Protein AF-W2L2L8-F1 (afdb_monomer)

Solvent-accessible surface area (backbone atoms only — not comparable to full-atom values): 6928 Å² total; per-residue (Å²): 130,91,83,79,75,60,57,97,90,34,73,56,89,61,52,44,53,55,53,13,59,79,69,74,51,58,34,67,58,49,49,52,53,50,53,48,30,53,56,28,46,76,70,68,39,76,86,20,67,80,70,78,86,69,58,83,86,74,66,87,73,92,70,63,62,68,65,57,51,49,53,62,71,76,46,57,75,86,62,53,82,38,60,61,56,38,15,60,75,69,73,50,64,40,66,65,55,48,53,35,41,78,70,62,70,38,88,76,87,127

Foldseek 3Di:
DDDQDDDPNHRDPCSLVVVCVVVVHDSVVVVVLVVQLVVQVVVVNPPSCSDDPQPVVPDDDDDDLVVVLVQLVPPPPVQPQDLCSSQVVSVHDSVSSVVCVVVVSDDDDD

pLDDT: mean 81.16, std 9.14, range [50.62, 94.12]

Secondary structure (DSSP, 8-state):
------BTTBPPTTHHHHHHHHTTS-HHHHHHHHHHHHHHHHTT-GGG--S--SPTT-SPPP--HHHHHHHHHHS-GGG-S-HHHHHHHTTS-HHHHHHHHHTTSSPPP-

Structure (mmCIF, N/CA/C/O backbone):
data_AF-W2L2L8-F1
#
_entry.id   AF-W2L2L8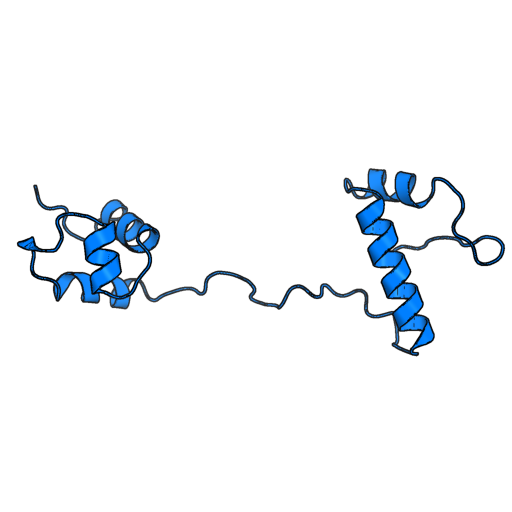-F1
#
loop_
_atom_site.group_PDB
_atom_site.id
_atom_site.type_symbol
_atom_site.label_atom_id
_atom_site.label_alt_id
_atom_site.label_comp_id
_atom_site.label_asym_id
_atom_site.label_entity_id
_atom_site.label_seq_id
_atom_site.pdbx_PDB_ins_code
_atom_site.Cartn_x
_atom_site.Cartn_y
_atom_site.Cartn_z
_atom_site.occupancy
_atom_site.B_iso_or_equiv
_atom_site.auth_seq_id
_atom_site.auth_comp_id
_atom_site.auth_asym_id
_atom_site.auth_atom_id
_atom_site.pdbx_PDB_model_num
ATOM 1 N N . MET A 1 1 ? -12.657 -6.236 14.863 1.00 50.78 1 MET A N 1
ATOM 2 C CA . MET A 1 1 ? -13.247 -4.890 14.683 1.00 50.78 1 MET A CA 1
ATOM 3 C C . MET A 1 1 ? -12.865 -4.050 15.898 1.00 50.78 1 MET A C 1
ATOM 5 O O . MET A 1 1 ? -12.915 -4.589 16.996 1.00 50.78 1 MET A O 1
ATOM 9 N N . LEU A 1 2 ? -12.411 -2.803 15.719 1.00 63.12 2 LEU A N 1
ATOM 10 C CA . LEU A 1 2 ? -12.082 -1.899 16.834 1.00 63.12 2 LEU A CA 1
ATOM 11 C C . LEU A 1 2 ? -13.365 -1.609 17.625 1.00 63.12 2 LEU A C 1
ATOM 13 O O . LEU A 1 2 ? -14.270 -0.981 17.086 1.00 63.12 2 LEU A O 1
ATOM 17 N N . GLN A 1 3 ? -13.468 -2.079 18.868 1.00 64.81 3 GLN A N 1
ATOM 18 C CA . GLN A 1 3 ? -14.594 -1.747 19.741 1.00 64.81 3 GLN A CA 1
ATOM 19 C C . GLN A 1 3 ? -14.217 -0.541 20.600 1.00 64.81 3 GLN A C 1
ATOM 21 O O . GLN A 1 3 ? -13.592 -0.685 21.647 1.00 64.81 3 GLN A O 1
ATOM 26 N N . ILE A 1 4 ? -14.564 0.659 20.134 1.00 73.25 4 ILE A N 1
ATOM 27 C CA . ILE A 1 4 ? -14.428 1.882 20.927 1.00 73.25 4 ILE A CA 1
ATOM 28 C C . ILE A 1 4 ? -15.742 2.087 21.673 1.00 73.25 4 ILE A C 1
ATOM 30 O O . ILE A 1 4 ? -16.799 2.204 21.058 1.00 73.25 4 ILE A O 1
ATOM 34 N N . ARG A 1 5 ? -15.684 2.085 23.008 1.00 71.50 5 ARG A N 1
ATOM 35 C CA . ARG A 1 5 ? -16.840 2.416 23.843 1.00 71.50 5 ARG A CA 1
ATOM 36 C C . ARG A 1 5 ? -17.005 3.928 23.872 1.00 71.50 5 ARG A C 1
ATOM 38 O O . ARG A 1 5 ? -16.147 4.636 24.395 1.00 71.50 5 ARG A O 1
ATOM 45 N N . GLU A 1 6 ? -18.105 4.403 23.309 1.00 74.56 6 GLU A N 1
ATOM 46 C CA . GLU A 1 6 ? -18.519 5.796 23.437 1.00 74.56 6 GLU A CA 1
ATOM 47 C C . GLU A 1 6 ? -19.246 5.997 24.773 1.00 74.56 6 GLU A C 1
ATOM 49 O O . GLU A 1 6 ? -20.020 5.144 25.208 1.00 74.56 6 GLU A O 1
ATOM 54 N N . GLN A 1 7 ? -18.984 7.126 25.428 1.00 70.56 7 GLN A N 1
ATOM 55 C CA . GLN A 1 7 ? -19.764 7.630 26.558 1.00 70.56 7 GLN A CA 1
ATOM 56 C C . GLN A 1 7 ? -20.441 8.920 26.096 1.00 70.56 7 GLN A C 1
ATOM 58 O O . GLN A 1 7 ? -19.776 9.799 25.550 1.00 70.56 7 GLN A O 1
ATOM 63 N N . ASP A 1 8 ? -21.764 9.013 26.239 1.00 70.75 8 ASP A N 1
ATOM 64 C CA . ASP A 1 8 ? -22.561 10.174 25.806 1.00 70.75 8 ASP A CA 1
ATOM 65 C C . ASP A 1 8 ? -22.353 10.571 24.328 1.00 70.75 8 ASP A C 1
ATOM 67 O O . ASP A 1 8 ? -22.324 11.752 23.972 1.00 70.75 8 ASP A O 1
ATOM 71 N N . GLY A 1 9 ? -22.152 9.579 23.451 1.00 70.81 9 GLY A N 1
ATOM 72 C CA . GLY A 1 9 ? -21.889 9.796 22.021 1.00 70.81 9 GLY A CA 1
ATOM 73 C C . GLY A 1 9 ? -20.517 10.412 21.723 1.00 70.81 9 GLY A C 1
ATOM 74 O O . GLY A 1 9 ? -20.292 10.941 20.634 1.00 70.81 9 GLY A O 1
ATOM 75 N N . LYS A 1 10 ? -19.593 10.389 22.692 1.00 78.25 10 LYS A N 1
ATOM 76 C CA . LYS A 1 10 ? -18.215 10.855 22.531 1.00 78.25 10 LYS A CA 1
ATOM 77 C C . LYS A 1 10 ? -17.230 9.759 22.902 1.00 78.25 10 LYS A C 1
ATOM 79 O O . LYS A 1 10 ? -17.406 9.014 23.864 1.00 78.25 10 LYS A O 1
ATOM 84 N N . VAL A 1 11 ? -16.138 9.702 22.149 1.00 82.31 11 VAL A N 1
ATOM 85 C CA . VAL A 1 11 ? -14.983 8.879 22.509 1.00 82.31 11 VAL A CA 1
ATOM 86 C C . VAL A 1 11 ? -14.257 9.560 23.676 1.00 82.31 11 VAL A C 1
ATOM 88 O O . VAL A 1 11 ? -13.888 10.733 23.533 1.00 82.31 11 VAL A O 1
ATOM 91 N N . PRO A 1 12 ? -14.041 8.870 24.812 1.00 87.56 12 PRO A N 1
ATOM 92 C CA . PRO A 1 12 ? -13.325 9.440 25.945 1.00 87.56 12 PRO A CA 1
ATOM 93 C C . PRO A 1 12 ? -11.925 9.937 25.569 1.00 87.56 12 PRO A C 1
ATOM 95 O O . PRO A 1 12 ? -11.273 9.456 24.633 1.00 87.56 12 PRO A O 1
ATOM 98 N N . HIS A 1 13 ? -11.444 10.938 26.306 1.00 84.25 13 HIS A N 1
ATOM 99 C CA . HIS A 1 13 ? -10.101 11.454 26.083 1.00 84.25 13 HIS A CA 1
ATOM 100 C C . HIS A 1 13 ? -9.060 10.362 26.374 1.00 84.25 13 HIS A C 1
ATOM 102 O O . HIS A 1 13 ? -9.162 9.646 27.362 1.00 84.25 13 HIS A O 1
ATOM 108 N N . GLY A 1 14 ? -8.060 10.227 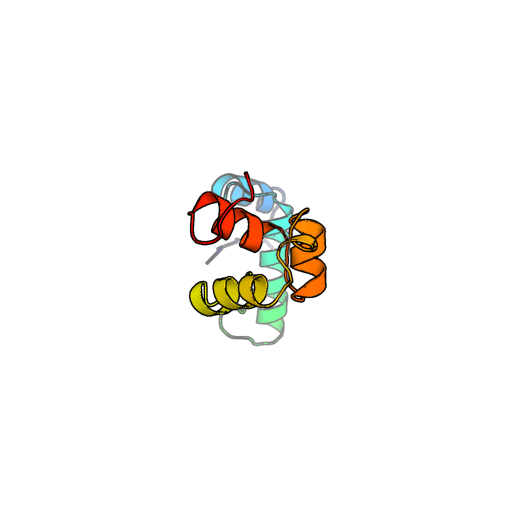25.501 1.00 87.69 14 GLY A N 1
ATOM 109 C CA . GLY A 1 14 ? -6.998 9.227 25.642 1.00 8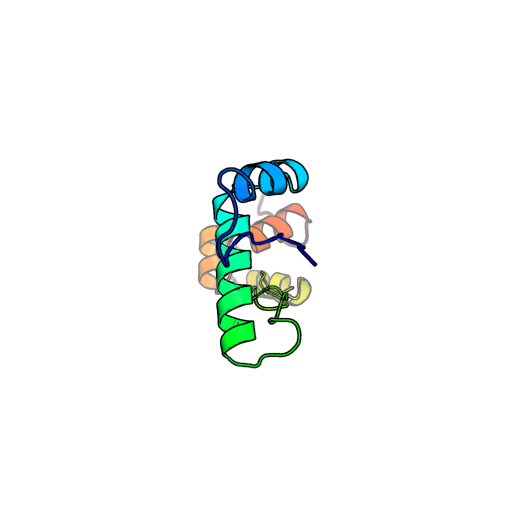7.69 14 GLY A CA 1
ATOM 110 C C . GLY A 1 14 ? -7.279 7.878 24.975 1.00 87.69 14 GLY A C 1
ATOM 111 O O . GLY A 1 14 ? -6.321 7.205 24.602 1.00 87.69 14 GLY A O 1
ATOM 112 N N . 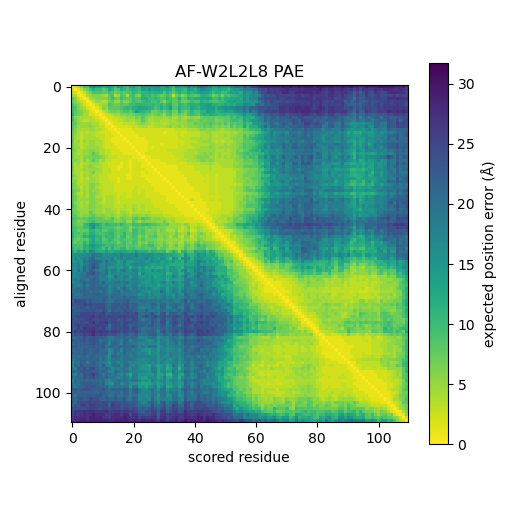THR A 1 15 ? -8.536 7.526 24.682 1.00 90.00 15 THR A N 1
ATOM 113 C CA . THR A 1 15 ? -8.889 6.208 24.117 1.00 90.00 15 THR A CA 1
ATOM 114 C C . THR A 1 15 ? -8.187 5.914 22.788 1.00 90.00 15 THR A C 1
ATOM 116 O O . THR A 1 15 ? -7.670 4.819 22.581 1.00 90.00 15 THR A O 1
ATOM 119 N N . PHE A 1 16 ? -8.078 6.898 21.887 1.00 90.75 16 PHE A N 1
ATOM 120 C CA . PHE A 1 16 ? -7.326 6.709 20.638 1.00 90.75 16 PHE A CA 1
ATOM 121 C C . PHE A 1 16 ? -5.834 6.474 20.871 1.00 90.75 16 PHE A C 1
ATOM 123 O O . PHE A 1 16 ? -5.212 5.759 20.093 1.00 90.75 16 PHE A O 1
ATOM 130 N N . THR A 1 17 ? -5.260 7.080 21.908 1.00 92.44 17 THR A N 1
ATOM 131 C CA . THR A 1 17 ? -3.843 6.931 22.250 1.00 92.44 17 THR A CA 1
ATOM 132 C C . THR A 1 17 ? -3.568 5.562 22.859 1.00 92.44 17 THR A C 1
ATOM 134 O O . THR A 1 17 ? -2.554 4.958 22.529 1.00 92.44 17 THR A O 1
ATOM 137 N N . GLU A 1 18 ? -4.460 5.059 23.710 1.00 91.56 18 GLU A N 1
ATOM 138 C CA . GLU A 1 18 ? -4.360 3.716 24.294 1.00 91.56 18 GLU A CA 1
ATOM 139 C C . GLU A 1 18 ? -4.433 2.642 23.214 1.00 91.56 18 GLU A C 1
ATOM 141 O O . GLU A 1 18 ? -3.491 1.874 23.049 1.00 91.56 18 GLU A O 1
ATOM 146 N N . ILE A 1 19 ? -5.470 2.690 22.377 1.00 90.31 19 ILE A N 1
ATOM 147 C CA . ILE A 1 19 ? -5.619 1.764 21.251 1.00 90.31 19 ILE A CA 1
ATOM 148 C C . ILE A 1 19 ? -4.408 1.866 20.316 1.00 90.31 19 ILE A C 1
ATOM 150 O O . ILE A 1 19 ? -3.882 0.866 19.841 1.00 90.31 19 ILE A O 1
ATOM 154 N N . ALA A 1 20 ? -3.915 3.072 20.046 1.00 92.31 20 ALA A N 1
ATOM 155 C CA . ALA A 1 20 ? -2.759 3.240 19.176 1.00 92.31 20 ALA A CA 1
ATOM 156 C C . ALA A 1 20 ? -1.485 2.571 19.714 1.00 92.31 20 ALA A C 1
ATOM 158 O O . ALA A 1 20 ? -0.698 2.080 18.902 1.00 92.31 20 ALA A O 1
ATOM 159 N N . LYS A 1 21 ? -1.305 2.493 21.042 1.00 92.81 21 LYS A N 1
ATOM 160 C CA . LYS A 1 21 ? -0.210 1.728 21.659 1.00 92.81 21 LYS A CA 1
ATOM 161 C C . LYS A 1 21 ? -0.356 0.235 21.378 1.00 92.81 21 LYS A C 1
ATOM 163 O O . LYS A 1 21 ? 0.619 -0.375 20.950 1.00 92.81 21 LYS A O 1
ATOM 168 N N . ASP A 1 22 ? -1.559 -0.315 21.527 1.00 92.44 22 ASP A N 1
ATOM 169 C CA . ASP A 1 22 ? -1.823 -1.741 21.292 1.00 92.44 22 ASP A CA 1
ATOM 170 C C . ASP A 1 22 ? -1.540 -2.148 19.839 1.00 92.44 22 ASP A C 1
ATOM 172 O O . ASP A 1 22 ? -0.993 -3.216 19.572 1.00 92.44 22 ASP A O 1
ATOM 176 N N . TYR A 1 23 ? -1.871 -1.271 18.888 1.00 88.50 23 TYR A N 1
ATOM 177 C CA . TYR A 1 23 ? -1.651 -1.500 17.456 1.00 88.50 23 TYR A CA 1
ATOM 178 C C . TYR A 1 23 ? -0.296 -0.982 16.943 1.00 88.50 23 TYR A C 1
ATOM 180 O O . TYR A 1 23 ? -0.039 -1.048 15.739 1.00 88.50 23 TYR A O 1
ATOM 188 N N . GLY A 1 24 ? 0.559 -0.433 17.813 1.00 92.31 24 GLY A N 1
ATOM 189 C CA . GLY A 1 24 ? 1.877 0.090 17.439 1.00 92.31 24 GLY A CA 1
ATOM 190 C C . GLY A 1 24 ? 1.832 1.186 16.367 1.00 92.31 24 GLY A C 1
ATOM 191 O O . GLY A 1 24 ? 2.716 1.262 15.515 1.00 92.31 24 GLY A O 1
ATOM 192 N N . CYS A 1 25 ? 0.789 2.018 16.362 1.00 92.44 25 CYS A N 1
ATOM 193 C CA . CYS A 1 25 ? 0.586 3.052 15.349 1.00 92.44 25 CYS A CA 1
ATOM 194 C C . CYS A 1 25 ? 0.380 4.437 15.976 1.00 92.44 25 CYS A C 1
ATOM 196 O O . CYS A 1 25 ? 0.327 4.600 17.190 1.00 92.44 25 CYS A O 1
ATOM 198 N N . HIS A 1 26 ? 0.286 5.474 15.146 1.00 94.12 26 HIS A N 1
ATOM 199 C CA . HIS A 1 26 ? -0.011 6.821 15.629 1.00 94.12 26 HIS A CA 1
ATOM 200 C C . HIS A 1 26 ? -1.517 6.978 15.910 1.00 94.12 26 HIS A C 1
ATOM 202 O O . HIS A 1 26 ? -2.344 6.555 15.103 1.00 94.12 26 HIS A O 1
ATOM 208 N N . TRP A 1 27 ? -1.898 7.659 16.997 1.00 91.69 27 TRP A N 1
ATOM 209 C CA . TRP A 1 27 ? -3.303 7.850 17.412 1.00 91.69 27 TRP A CA 1
ATOM 210 C C . TRP A 1 27 ? -4.201 8.476 16.334 1.00 91.69 27 TRP A C 1
ATOM 212 O O . TRP A 1 27 ? -5.385 8.148 16.238 1.00 91.69 27 TRP A O 1
ATOM 222 N N . LEU A 1 28 ? -3.641 9.329 15.467 1.00 93.50 28 LEU A N 1
ATOM 223 C CA . LEU A 1 28 ? -4.371 9.883 14.317 1.00 93.50 28 LEU A CA 1
ATOM 224 C C . LEU A 1 28 ? -4.848 8.802 13.340 1.00 93.50 28 LEU A C 1
ATOM 226 O O . LEU A 1 28 ? -5.879 8.993 12.700 1.00 93.50 28 LEU A O 1
ATOM 230 N N . SER A 1 29 ? -4.127 7.687 13.211 1.00 90.19 29 SER A N 1
ATOM 231 C CA . SER A 1 29 ? -4.535 6.567 12.362 1.00 90.19 29 SER A CA 1
ATOM 232 C C . SER A 1 29 ? -5.811 5.925 12.899 1.00 9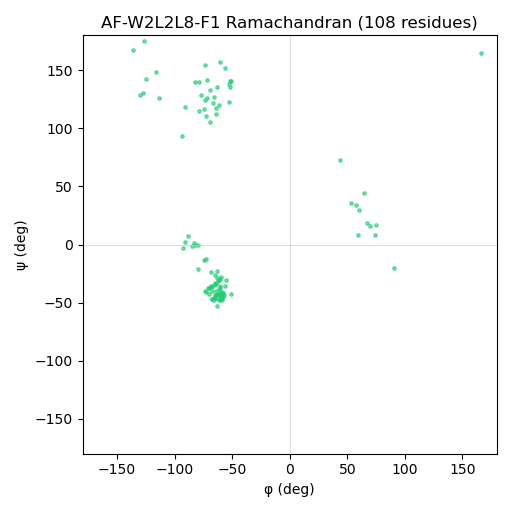0.19 29 SER A C 1
ATOM 234 O O . SER A 1 29 ? -6.773 5.775 12.148 1.00 90.19 29 SER A O 1
ATOM 236 N N . ILE A 1 30 ? -5.863 5.648 14.207 1.00 90.94 30 ILE A N 1
ATOM 237 C CA . ILE A 1 30 ? -7.065 5.119 14.866 1.00 90.94 30 ILE A CA 1
ATOM 238 C C . ILE A 1 30 ? -8.224 6.117 14.749 1.00 90.94 30 ILE A C 1
ATOM 240 O O . ILE A 1 30 ? -9.312 5.735 14.324 1.00 90.94 30 ILE A O 1
ATOM 244 N N . LYS A 1 31 ? -7.984 7.408 15.026 1.00 90.88 31 LYS A N 1
ATOM 245 C CA . LYS A 1 31 ? -9.007 8.462 14.900 1.00 90.88 31 LYS A CA 1
ATOM 246 C C . LYS A 1 31 ? -9.599 8.537 13.489 1.00 90.88 31 LYS A C 1
ATOM 248 O O . LYS A 1 31 ? -10.810 8.669 13.342 1.00 90.88 31 LYS A O 1
ATOM 253 N N . ARG A 1 32 ? -8.765 8.451 12.446 1.00 90.19 32 ARG A N 1
ATOM 254 C CA . ARG A 1 32 ? -9.216 8.462 11.042 1.00 90.19 32 ARG A CA 1
ATOM 255 C C . ARG A 1 32 ? -10.059 7.237 10.697 1.00 90.19 32 ARG A C 1
ATOM 257 O O . ARG A 1 32 ? -11.075 7.380 10.025 1.00 90.19 32 ARG A O 1
ATOM 264 N N . ILE A 1 33 ? -9.645 6.053 11.148 1.00 88.88 33 ILE A N 1
ATOM 265 C CA . ILE A 1 33 ? -10.396 4.809 10.926 1.00 88.88 33 ILE A CA 1
ATOM 266 C C . ILE A 1 33 ? -11.757 4.881 11.627 1.00 88.88 33 ILE A C 1
ATOM 268 O O . ILE A 1 33 ? -12.762 4.539 11.010 1.00 88.88 33 ILE A O 1
ATOM 272 N N . TRP A 1 34 ? -11.800 5.380 12.867 1.00 89.19 34 TRP A N 1
ATOM 273 C CA . TRP A 1 34 ? -13.046 5.542 13.622 1.00 89.19 34 TRP A CA 1
ATOM 274 C C . TRP A 1 34 ? -14.000 6.554 12.983 1.00 89.19 34 TRP A C 1
ATOM 276 O O . TRP A 1 34 ? -15.173 6.250 12.798 1.00 89.19 34 TRP A O 1
ATOM 286 N N . GLY A 1 35 ? -13.500 7.727 12.576 1.00 88.94 35 GLY A N 1
ATOM 287 C CA . GLY A 1 35 ? -14.321 8.730 11.887 1.00 88.94 35 GLY A CA 1
ATOM 288 C C . GLY A 1 35 ? -14.952 8.17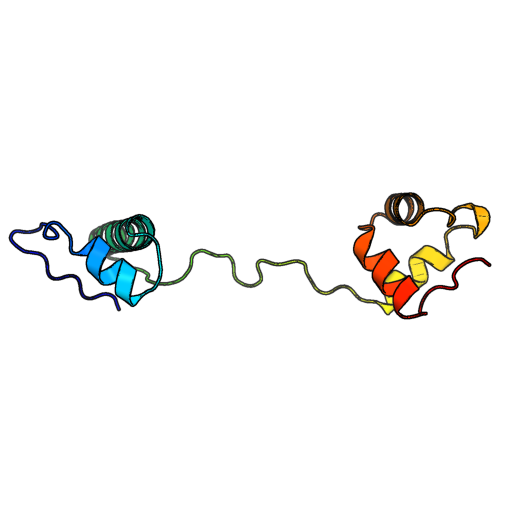7 10.608 1.00 88.94 35 GLY A C 1
ATOM 289 O O . GLY A 1 35 ? -16.155 8.302 10.407 1.00 88.94 35 GLY A O 1
ATOM 290 N N . ARG A 1 36 ? -14.163 7.456 9.802 1.00 88.75 36 ARG A N 1
ATOM 291 C CA . ARG A 1 36 ? -14.654 6.783 8.593 1.00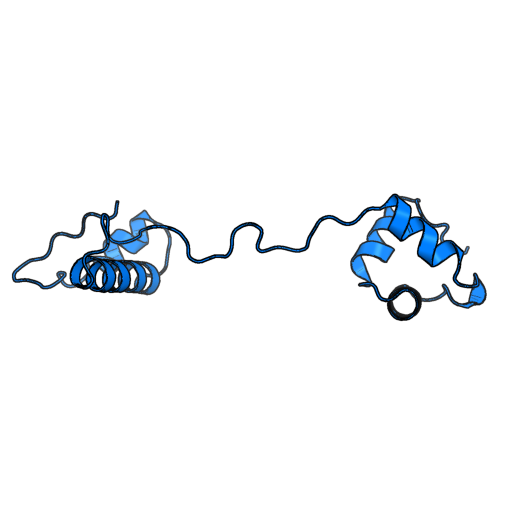 88.75 36 ARG A CA 1
ATOM 292 C C . ARG A 1 36 ? -15.717 5.730 8.898 1.00 88.75 36 ARG A C 1
ATOM 294 O O . ARG A 1 36 ? -16.693 5.619 8.167 1.00 88.75 36 ARG A O 1
ATOM 301 N N . TYR A 1 37 ? -15.513 4.937 9.948 1.00 88.81 37 TYR A N 1
ATOM 302 C CA . TYR A 1 37 ? -16.507 3.963 10.388 1.00 88.81 37 TYR A CA 1
ATOM 303 C C . TYR A 1 37 ? -17.833 4.659 10.731 1.00 88.81 37 TYR A C 1
ATOM 305 O O . TYR A 1 37 ? -18.871 4.253 10.218 1.00 88.81 37 TYR A O 1
ATOM 313 N N . GLY A 1 38 ? -17.790 5.751 11.503 1.00 88.31 38 GLY A N 1
ATOM 314 C CA . GLY A 1 38 ? -18.976 6.544 11.841 1.00 88.31 38 GLY A CA 1
ATOM 315 C C . GLY A 1 38 ? -19.697 7.1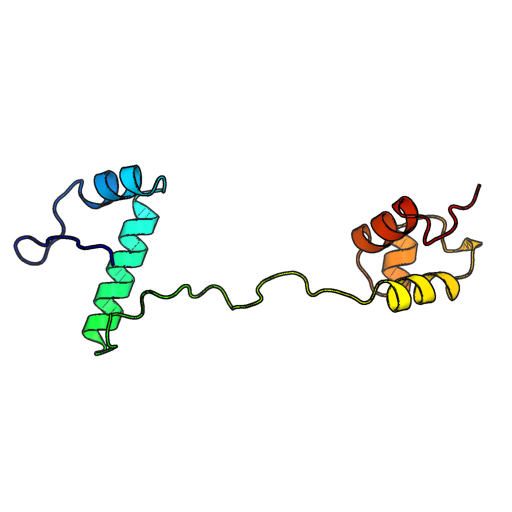17 10.616 1.00 88.31 38 GLY A C 1
ATOM 316 O O . GLY A 1 38 ? -20.913 6.988 10.510 1.00 88.31 38 GLY A O 1
ATOM 317 N N . GLU A 1 39 ? -18.956 7.680 9.656 1.00 90.00 39 GLU A N 1
ATOM 318 C CA . GLU A 1 39 ? -19.509 8.170 8.382 1.00 90.00 39 GLU A CA 1
ATOM 319 C C . GLU A 1 39 ? -20.204 7.052 7.590 1.00 90.00 39 GLU A C 1
ATOM 321 O O . GLU A 1 39 ? -21.321 7.227 7.109 1.00 90.00 39 GLU A O 1
ATOM 326 N N . ASN A 1 40 ? -19.576 5.880 7.482 1.00 89.44 40 ASN A N 1
ATOM 327 C CA . ASN 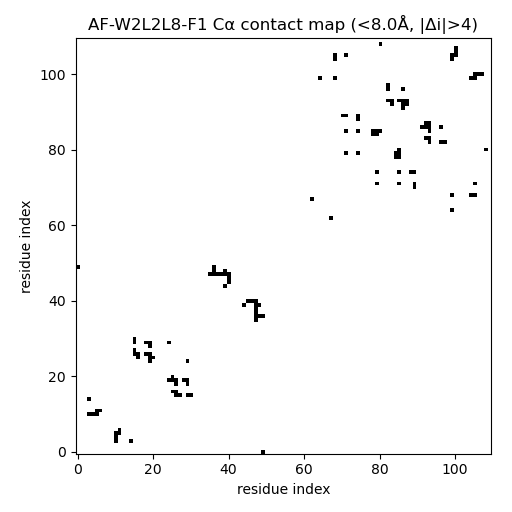A 1 40 ? -20.135 4.748 6.744 1.00 89.44 40 ASN A CA 1
ATOM 328 C C . ASN A 1 40 ? -21.388 4.174 7.416 1.00 89.44 40 ASN A C 1
ATOM 330 O O . ASN A 1 40 ? -22.355 3.849 6.728 1.00 89.44 40 ASN A O 1
ATOM 334 N N . VAL A 1 41 ? -21.392 4.085 8.748 1.00 87.69 41 VAL A N 1
ATOM 335 C CA . VAL A 1 41 ? -22.575 3.678 9.517 1.00 87.69 41 VAL A CA 1
ATOM 336 C C . VAL A 1 41 ? -23.712 4.682 9.317 1.00 87.69 41 VAL A C 1
ATOM 338 O O . VAL A 1 41 ? -24.842 4.269 9.065 1.00 87.69 41 VAL A O 1
ATOM 341 N N . ALA A 1 42 ? -23.424 5.988 9.338 1.00 88.44 42 ALA A N 1
ATOM 342 C CA . ALA A 1 42 ? -24.419 7.031 9.071 1.00 88.44 42 ALA A CA 1
ATOM 343 C C . ALA A 1 42 ? -24.997 6.963 7.643 1.00 88.44 42 ALA A C 1
ATOM 345 O O . ALA A 1 42 ? -26.152 7.321 7.428 1.00 88.44 42 ALA A O 1
ATOM 346 N N . LEU A 1 43 ? -24.221 6.465 6.675 1.00 90.56 43 LEU A N 1
ATOM 347 C CA . LEU A 1 43 ? -24.654 6.210 5.295 1.00 90.56 43 LEU A CA 1
ATOM 348 C C . LEU A 1 43 ? -25.375 4.859 5.108 1.00 90.56 43 LEU A C 1
ATOM 350 O O . LEU A 1 43 ? -25.743 4.522 3.984 1.00 90.56 43 LEU A O 1
ATOM 354 N N . GLY A 1 44 ? -25.570 4.074 6.173 1.00 89.81 44 GLY A N 1
ATOM 355 C CA . GLY A 1 44 ? -26.232 2.766 6.115 1.00 89.81 44 GLY A CA 1
ATOM 356 C C . GLY A 1 44 ? -25.378 1.648 5.506 1.00 89.81 44 GLY A C 1
ATOM 357 O O . GLY A 1 44 ? -25.911 0.610 5.115 1.00 89.81 44 GLY A O 1
ATOM 358 N N . ILE A 1 45 ? -24.058 1.834 5.408 1.00 86.62 45 ILE A N 1
ATOM 359 C CA . ILE A 1 45 ? -23.147 0.799 4.916 1.00 86.62 45 ILE A CA 1
ATOM 360 C C . ILE A 1 45 ? -22.979 -0.263 6.005 1.00 86.62 45 ILE A C 1
ATOM 362 O O . ILE A 1 45 ? -22.433 0.014 7.077 1.00 86.62 45 ILE A O 1
ATOM 366 N N . ALA A 1 46 ? -23.419 -1.487 5.705 1.00 78.31 46 ALA A N 1
ATOM 367 C CA . ALA A 1 46 ? -23.255 -2.639 6.586 1.00 78.31 46 ALA A CA 1
ATOM 368 C C . ALA A 1 46 ? -21.784 -2.802 7.011 1.00 78.31 46 ALA A C 1
ATOM 370 O O . ALA A 1 46 ? -20.862 -2.645 6.206 1.00 78.31 46 ALA A O 1
ATOM 371 N N . ASP A 1 47 ? -21.572 -3.054 8.303 1.00 80.00 47 ASP A N 1
ATOM 372 C CA . ASP A 1 47 ? -20.261 -3.205 8.949 1.00 80.00 47 ASP A CA 1
ATOM 373 C C . ASP A 1 47 ? -19.313 -1.990 8.851 1.00 80.00 47 ASP A C 1
ATOM 375 O O . ASP A 1 47 ? -18.148 -2.071 9.251 1.00 80.00 47 ASP A O 1
ATOM 379 N N . GLY A 1 48 ? -19.781 -0.840 8.347 1.00 79.56 48 GLY A N 1
ATOM 380 C CA . GLY A 1 48 ? -19.008 0.404 8.283 1.00 79.56 48 GLY A CA 1
ATOM 381 C C . GLY A 1 48 ? -17.805 0.368 7.327 1.00 79.56 48 GLY A C 1
ATOM 382 O O . GLY A 1 48 ? -16.905 1.202 7.456 1.00 79.56 48 GLY A O 1
ATOM 383 N N . ALA A 1 49 ? -17.769 -0.588 6.387 1.00 82.56 49 ALA A N 1
ATOM 384 C CA . ALA A 1 49 ? -16.696 -0.825 5.406 1.00 82.56 49 ALA A CA 1
ATOM 385 C C . ALA A 1 49 ? -15.270 -0.736 6.006 1.00 82.56 49 ALA A C 1
ATOM 387 O O . ALA A 1 49 ? -14.519 0.217 5.749 1.00 82.56 49 ALA A O 1
ATOM 388 N N . PRO A 1 50 ? -14.860 -1.736 6.808 1.00 76.62 50 PRO A N 1
ATOM 389 C CA . PRO A 1 50 ? -13.583 -1.717 7.521 1.00 76.62 50 PRO A CA 1
ATOM 390 C C . PRO A 1 50 ? -12.375 -1.928 6.599 1.00 76.62 50 PRO A C 1
ATOM 392 O O . PRO A 1 50 ? -11.239 -1.696 7.014 1.00 76.62 50 PRO A O 1
ATOM 395 N N . GLU A 1 51 ? -12.604 -2.351 5.356 1.00 78.62 51 GLU A N 1
ATOM 396 C CA . GLU A 1 51 ? -11.553 -2.734 4.424 1.00 78.62 51 GLU A CA 1
ATOM 397 C C . GLU A 1 51 ? -10.569 -1.600 4.092 1.00 78.62 51 GLU A C 1
ATOM 399 O O . GLU A 1 51 ? -10.821 -0.392 4.234 1.00 78.62 51 GLU A O 1
ATOM 404 N N . SER A 1 52 ? -9.379 -2.013 3.656 1.00 74.56 52 SER A N 1
ATOM 405 C CA . SER A 1 52 ? -8.366 -1.092 3.163 1.00 74.56 52 SER A CA 1
ATOM 406 C C . SER A 1 52 ? -8.813 -0.486 1.834 1.00 74.56 52 SER A C 1
ATOM 408 O O . SER A 1 52 ? -9.204 -1.194 0.914 1.00 74.56 52 SER A O 1
ATOM 410 N N . ARG A 1 53 ? -8.679 0.839 1.699 1.00 75.56 53 ARG A N 1
ATOM 411 C CA . ARG A 1 53 ? -8.863 1.538 0.412 1.00 75.56 53 ARG A CA 1
ATOM 412 C C . ARG A 1 53 ? -7.614 1.488 -0.466 1.00 75.56 53 ARG A C 1
ATOM 414 O O . ARG A 1 53 ? -7.614 2.054 -1.558 1.00 75.56 53 ARG A O 1
ATOM 421 N N . ILE A 1 54 ? -6.538 0.858 0.010 1.00 78.69 54 ILE A N 1
ATOM 422 C CA . ILE A 1 54 ? -5.377 0.586 -0.831 1.00 78.69 54 ILE A CA 1
ATOM 423 C C . ILE A 1 54 ? -5.866 -0.313 -1.959 1.00 78.69 54 ILE A C 1
ATOM 425 O O . ILE A 1 54 ? -6.385 -1.401 -1.719 1.00 78.69 54 ILE A O 1
ATOM 429 N N . LYS A 1 55 ? -5.720 0.167 -3.194 1.00 79.62 55 LYS A N 1
ATOM 430 C CA . LYS A 1 55 ? -6.092 -0.599 -4.377 1.00 79.62 55 LYS A CA 1
ATOM 431 C C . LYS A 1 55 ? -5.400 -1.963 -4.310 1.00 79.62 55 LYS A C 1
ATOM 433 O O . LYS A 1 55 ? -4.176 -2.020 -4.254 1.00 79.62 55 LYS A O 1
ATOM 438 N N . GLY A 1 56 ? -6.166 -3.052 -4.343 1.00 74.88 56 GLY A N 1
ATOM 439 C CA . GLY A 1 56 ? -5.596 -4.389 -4.498 1.00 74.88 56 GLY A CA 1
ATOM 440 C C . GLY A 1 56 ? -4.659 -4.426 -5.709 1.00 74.88 56 GLY A C 1
ATOM 441 O O . GLY A 1 56 ? -4.924 -3.795 -6.736 1.00 74.88 56 GLY A O 1
ATOM 442 N N . ASN A 1 57 ? -3.531 -5.125 -5.589 1.00 68.19 57 ASN A N 1
ATOM 443 C CA . ASN A 1 57 ? -2.433 -5.066 -6.557 1.00 68.19 57 ASN A CA 1
ATOM 444 C C . ASN A 1 57 ? -1.809 -3.664 -6.750 1.00 68.19 57 ASN A C 1
ATOM 446 O O . ASN A 1 57 ? -1.331 -3.354 -7.849 1.00 68.19 57 ASN A O 1
ATOM 450 N N . SER A 1 58 ? -1.814 -2.813 -5.718 1.00 67.81 58 SER A N 1
ATOM 451 C CA . SER A 1 58 ? -0.999 -1.598 -5.672 1.00 67.81 58 SER A CA 1
ATOM 452 C C . SER A 1 58 ? 0.465 -1.992 -5.531 1.00 67.81 58 SER A C 1
ATOM 454 O O . SER A 1 58 ? 0.913 -2.451 -4.483 1.00 67.81 58 SER A O 1
ATOM 456 N N . GLY A 1 59 ? 1.209 -1.857 -6.612 1.00 75.00 59 GLY A N 1
ATOM 457 C CA . GLY A 1 59 ? 2.606 -2.231 -6.655 1.00 75.00 59 GLY A CA 1
ATOM 458 C C . GLY A 1 59 ? 3.078 -2.286 -8.088 1.00 75.00 59 GLY A C 1
ATOM 459 O O . GLY A 1 59 ? 2.285 -2.296 -9.036 1.00 75.00 59 GLY A O 1
ATOM 460 N N . TRP A 1 60 ? 4.391 -2.308 -8.243 1.00 77.50 60 TRP A N 1
ATOM 461 C CA . TRP A 1 60 ? 4.970 -2.488 -9.553 1.00 77.50 60 TRP A CA 1
ATOM 462 C C . TRP A 1 60 ? 4.632 -3.885 -10.080 1.00 77.50 60 TRP A C 1
ATOM 464 O O . TRP A 1 60 ? 4.808 -4.888 -9.386 1.00 77.50 60 TRP A O 1
ATOM 474 N N . LYS A 1 61 ? 4.072 -3.944 -11.289 1.00 80.75 61 LYS A N 1
ATOM 475 C CA . LYS A 1 61 ? 3.602 -5.200 -11.873 1.00 80.75 61 LYS A CA 1
ATOM 476 C C . LYS A 1 61 ? 4.791 -6.076 -12.268 1.00 80.75 61 LYS A C 1
ATOM 478 O O . LYS A 1 61 ? 5.771 -5.542 -12.792 1.00 80.75 61 LYS A O 1
ATOM 483 N N . PRO A 1 62 ? 4.702 -7.406 -12.074 1.00 80.62 62 PRO A N 1
ATOM 484 C CA . PRO A 1 62 ? 5.684 -8.319 -12.630 1.00 80.62 62 PRO A CA 1
ATOM 485 C C . PRO A 1 62 ? 5.829 -8.081 -14.133 1.00 80.62 62 PRO A C 1
ATOM 487 O O . PRO A 1 62 ? 4.848 -7.876 -14.847 1.00 80.62 62 PRO A O 1
ATOM 490 N N . TYR A 1 63 ? 7.066 -8.104 -14.597 1.00 81.31 63 TYR A N 1
ATOM 491 C CA . TYR A 1 63 ? 7.432 -7.974 -15.996 1.00 81.31 63 TYR A CA 1
ATOM 492 C C . TYR A 1 63 ? 8.099 -9.270 -16.429 1.00 81.31 63 TYR A C 1
ATOM 494 O O . TYR A 1 63 ? 8.779 -9.941 -15.648 1.00 81.31 63 TYR A O 1
ATOM 502 N N . ASP A 1 64 ? 7.916 -9.610 -17.694 1.00 85.50 64 ASP A N 1
ATOM 503 C CA . ASP A 1 64 ? 8.571 -10.760 -18.290 1.00 85.50 64 ASP A CA 1
ATOM 504 C C . ASP A 1 64 ? 10.063 -10.446 -18.485 1.00 85.50 64 ASP A C 1
ATOM 506 O O . ASP A 1 64 ? 10.445 -9.596 -19.298 1.00 85.50 64 ASP A O 1
ATOM 510 N N . ARG A 1 65 ? 10.911 -11.121 -17.701 1.00 82.12 65 ARG A N 1
ATOM 511 C CA . ARG A 1 65 ? 12.371 -10.962 -17.746 1.00 82.12 65 ARG A CA 1
ATOM 512 C C . ARG A 1 65 ? 12.959 -11.402 -19.081 1.00 82.12 65 ARG A C 1
ATOM 514 O O . ARG A 1 65 ? 13.907 -10.770 -19.538 1.00 82.12 65 ARG A O 1
ATOM 521 N N . SER A 1 66 ? 12.392 -12.418 -19.726 1.00 82.12 66 SER A N 1
ATOM 522 C CA . SER A 1 66 ? 12.846 -12.882 -21.037 1.00 82.12 66 SER A CA 1
ATOM 523 C C . SER A 1 66 ? 12.559 -11.822 -22.094 1.00 82.12 66 SER A C 1
ATOM 525 O O . SER A 1 66 ? 13.476 -11.417 -22.812 1.00 82.12 66 SER A O 1
ATOM 527 N N . LYS A 1 67 ? 11.340 -11.266 -22.109 1.00 84.62 67 LYS A N 1
ATOM 528 C CA . LYS A 1 67 ? 10.999 -10.135 -22.993 1.00 84.62 67 LYS A CA 1
ATOM 529 C C . LYS A 1 67 ? 11.863 -8.912 -22.712 1.00 84.62 67 LYS A C 1
ATOM 531 O O . LYS A 1 67 ? 12.329 -8.271 -23.651 1.00 84.62 67 LYS A O 1
ATOM 536 N N . LEU A 1 68 ? 12.113 -8.590 -21.440 1.00 85.12 68 LEU A N 1
ATOM 537 C CA . LEU A 1 68 ? 12.983 -7.465 -21.111 1.00 85.12 68 LEU A CA 1
ATOM 538 C C . LEU A 1 68 ? 14.432 -7.724 -21.523 1.00 85.12 68 LEU A C 1
ATOM 540 O O . LEU A 1 68 ? 15.071 -6.791 -21.973 1.00 85.12 68 LEU A O 1
ATOM 544 N N . SER A 1 69 ? 14.949 -8.950 -21.425 1.00 81.31 69 SER A N 1
ATOM 545 C CA . SER A 1 69 ? 16.318 -9.283 -21.849 1.00 81.31 69 SER A CA 1
ATOM 546 C C . SER A 1 69 ? 16.524 -9.218 -23.369 1.00 81.31 69 SER A C 1
ATOM 548 O O . SER A 1 69 ? 17.648 -9.004 -23.824 1.00 81.31 69 SER A O 1
ATOM 550 N N . ALA A 1 70 ? 15.451 -9.361 -24.157 1.00 83.50 70 ALA A N 1
ATOM 551 C CA . ALA A 1 70 ? 15.495 -9.256 -25.613 1.00 83.50 70 ALA A CA 1
ATOM 552 C C . ALA A 1 70 ? 15.676 -7.804 -26.087 1.00 83.50 70 ALA A C 1
ATOM 554 O O . ALA A 1 70 ? 16.508 -7.550 -26.952 1.00 83.50 70 ALA A O 1
ATOM 555 N N . LYS A 1 71 ? 14.998 -6.832 -25.460 1.00 82.12 71 LYS A N 1
ATOM 556 C CA . LYS A 1 71 ? 15.047 -5.416 -25.879 1.00 82.12 71 LYS A CA 1
ATOM 557 C C . LYS A 1 71 ? 16.460 -4.804 -25.876 1.00 82.12 71 LYS A C 1
ATOM 559 O O . LYS A 1 71 ? 16.828 -4.146 -26.843 1.00 82.12 71 LYS A O 1
ATOM 564 N N . PRO A 1 72 ? 17.313 -5.022 -24.854 1.00 75.12 72 PRO A N 1
ATOM 565 C CA . PRO A 1 72 ? 18.698 -4.582 -24.894 1.00 75.12 72 PRO A CA 1
ATOM 566 C C . PRO A 1 72 ? 19.489 -5.209 -26.037 1.00 75.12 72 PRO A C 1
ATOM 568 O O . PRO A 1 72 ? 20.408 -4.557 -26.514 1.00 75.12 72 PRO A O 1
ATOM 571 N N . LYS A 1 73 ? 19.161 -6.431 -26.495 1.00 73.94 73 LYS A N 1
ATOM 572 C CA . LYS A 1 73 ? 19.863 -7.075 -27.619 1.00 73.94 73 LYS A CA 1
ATOM 573 C C . LYS A 1 73 ? 19.665 -6.323 -28.940 1.00 73.94 73 LYS A C 1
ATOM 575 O O . LYS A 1 73 ? 20.560 -6.368 -29.776 1.00 73.94 73 LYS A O 1
ATOM 580 N N . GLU A 1 74 ? 18.561 -5.596 -29.083 1.00 78.38 74 GLU A N 1
ATOM 581 C CA . GLU A 1 74 ? 18.238 -4.767 -30.253 1.00 78.38 74 GLU A CA 1
ATOM 582 C C . GLU A 1 74 ? 18.973 -3.414 -30.242 1.00 78.38 74 GLU A C 1
ATOM 584 O O . GLU A 1 74 ? 19.169 -2.795 -31.284 1.00 78.38 74 GLU A O 1
ATOM 589 N N . VAL A 1 75 ? 19.437 -2.956 -29.074 1.00 73.00 75 VAL A N 1
ATOM 590 C CA . VAL A 1 75 ? 20.249 -1.735 -28.951 1.00 73.00 75 VAL A CA 1
ATOM 591 C C . VAL A 1 75 ? 21.683 -2.051 -29.390 1.00 73.00 75 VAL A C 1
ATOM 593 O O . VAL A 1 75 ? 22.256 -2.998 -28.850 1.00 73.00 75 VAL A O 1
ATOM 596 N N . PRO A 1 76 ? 22.321 -1.295 -30.303 1.00 74.38 76 PRO A N 1
ATOM 597 C CA . PRO A 1 76 ? 23.726 -1.508 -30.657 1.00 74.38 76 PRO A CA 1
ATOM 598 C C . PRO A 1 76 ? 24.628 -1.559 -29.417 1.00 74.38 76 PRO A C 1
ATOM 600 O O . PRO A 1 76 ? 24.429 -0.793 -28.479 1.00 74.38 76 PRO A O 1
ATOM 603 N N . ILE A 1 77 ? 25.633 -2.444 -29.384 1.00 71.69 77 ILE A N 1
ATOM 604 C CA . ILE A 1 77 ? 26.498 -2.636 -28.196 1.00 71.69 77 ILE A CA 1
ATOM 605 C C . ILE A 1 77 ? 27.166 -1.321 -27.756 1.00 71.69 77 ILE A C 1
ATOM 607 O O . ILE A 1 77 ? 27.293 -1.070 -26.558 1.00 71.69 77 ILE A O 1
ATOM 611 N N . PHE A 1 78 ? 27.534 -0.466 -28.714 1.00 68.31 78 PHE A N 1
ATOM 612 C CA . PHE A 1 78 ? 28.094 0.868 -28.470 1.00 68.31 78 PHE A CA 1
ATOM 613 C C . PHE A 1 78 ? 27.120 1.814 -27.761 1.00 68.31 78 PHE A C 1
ATOM 615 O O . PHE A 1 78 ? 27.547 2.718 -27.066 1.00 68.31 78 PHE A O 1
ATOM 622 N N . ASP A 1 79 ? 25.817 1.576 -27.840 1.00 66.75 79 ASP A N 1
ATOM 623 C CA . ASP A 1 79 ? 24.815 2.408 -27.175 1.00 66.75 79 ASP A CA 1
ATOM 624 C C . ASP A 1 79 ? 24.436 1.873 -25.779 1.00 66.75 79 ASP A C 1
ATOM 626 O O . ASP A 1 79 ? 23.681 2.514 -25.048 1.00 66.75 79 ASP A O 1
ATOM 630 N N . ARG A 1 80 ? 24.985 0.718 -25.362 1.00 71.56 80 ARG A N 1
ATOM 631 C CA . ARG A 1 80 ? 24.688 0.067 -24.067 1.00 71.56 80 ARG A CA 1
ATOM 632 C C . ARG A 1 80 ? 25.586 0.524 -22.910 1.00 71.56 80 ARG A C 1
ATOM 634 O O . ARG A 1 80 ? 25.522 -0.057 -21.827 1.00 71.56 80 ARG A O 1
ATOM 641 N N . HIS A 1 81 ? 26.431 1.540 -23.109 1.00 70.62 81 HIS A N 1
ATOM 642 C CA . HIS A 1 81 ? 27.483 1.928 -22.154 1.00 70.62 81 HIS A CA 1
ATOM 643 C C . HIS A 1 81 ? 26.973 2.335 -20.766 1.00 70.62 81 HIS A C 1
ATOM 645 O O . HIS A 1 81 ? 27.692 2.184 -19.778 1.00 70.62 81 HIS A O 1
ATOM 651 N N . ARG A 1 82 ? 25.748 2.859 -20.663 1.00 80.19 82 ARG A N 1
ATOM 652 C CA . ARG A 1 82 ? 25.170 3.304 -19.389 1.00 80.19 82 ARG A CA 1
ATOM 653 C C . ARG A 1 82 ? 23.785 2.711 -19.206 1.00 80.19 82 ARG A C 1
ATOM 655 O O . ARG A 1 82 ? 22.922 2.905 -20.052 1.00 80.19 82 ARG A O 1
ATOM 662 N N . VAL A 1 83 ? 23.547 2.087 -18.050 1.00 83.94 83 VAL A N 1
ATOM 663 C CA . VAL A 1 83 ? 22.249 1.483 -17.691 1.00 83.94 83 VAL A CA 1
ATOM 664 C C . VAL A 1 83 ? 21.096 2.472 -17.881 1.00 83.94 83 VAL A C 1
ATOM 666 O O . VAL A 1 83 ? 20.079 2.107 -18.456 1.00 83.94 83 VAL A O 1
ATOM 669 N N . ALA A 1 84 ? 21.274 3.731 -17.469 1.00 83.00 84 ALA A N 1
ATOM 670 C CA . ALA A 1 84 ? 20.266 4.777 -17.640 1.00 83.00 84 ALA A CA 1
ATOM 671 C C . ALA A 1 84 ? 19.981 5.110 -19.118 1.00 83.00 84 ALA A C 1
ATOM 673 O O . ALA A 1 84 ? 18.824 5.285 -19.487 1.00 83.00 84 ALA A O 1
ATOM 674 N N . ALA A 1 85 ? 21.011 5.147 -19.971 1.00 81.50 85 ALA A N 1
ATOM 675 C CA . ALA A 1 85 ? 20.856 5.425 -21.401 1.00 81.50 85 ALA A CA 1
ATOM 676 C C . ALA A 1 85 ? 20.175 4.257 -22.132 1.00 81.50 85 ALA A C 1
ATOM 678 O O . ALA A 1 85 ? 19.247 4.467 -22.912 1.00 81.50 85 ALA A O 1
ATOM 679 N N . THR A 1 86 ? 20.575 3.021 -21.817 1.00 82.31 86 THR A N 1
ATOM 680 C CA . THR A 1 86 ? 19.927 1.809 -22.333 1.00 82.31 86 THR A CA 1
ATOM 681 C C . THR A 1 86 ? 18.458 1.772 -21.925 1.00 82.31 86 THR A C 1
ATOM 683 O O . THR A 1 86 ? 17.602 1.550 -22.772 1.00 82.31 86 THR A O 1
ATOM 686 N N . ALA A 1 87 ? 18.166 2.036 -20.647 1.00 86.44 87 ALA A N 1
ATOM 687 C CA . ALA A 1 87 ? 16.818 2.060 -20.086 1.00 86.44 87 ALA A CA 1
ATOM 688 C C . ALA A 1 87 ? 15.922 3.111 -20.765 1.00 86.44 87 ALA A C 1
ATOM 690 O O . ALA A 1 87 ? 14.797 2.798 -21.152 1.00 86.44 87 ALA A O 1
ATOM 691 N N . ALA A 1 88 ? 16.447 4.318 -21.002 1.00 85.69 88 ALA A N 1
ATOM 692 C CA . ALA A 1 88 ? 15.733 5.364 -21.729 1.00 85.69 88 ALA A CA 1
ATOM 693 C C . ALA A 1 88 ? 15.379 4.941 -23.166 1.00 85.69 88 ALA A C 1
ATOM 695 O O . ALA A 1 88 ? 14.242 5.127 -23.589 1.00 85.69 88 ALA A O 1
ATOM 696 N N . ARG A 1 89 ? 16.307 4.308 -23.902 1.00 83.50 89 ARG A N 1
ATOM 697 C CA . ARG A 1 89 ? 16.060 3.866 -25.291 1.00 83.50 89 ARG A CA 1
ATOM 698 C C . ARG A 1 89 ? 15.054 2.727 -25.406 1.00 83.50 89 ARG A C 1
ATOM 700 O O . ARG A 1 89 ? 14.275 2.707 -26.349 1.00 83.50 89 ARG A O 1
ATOM 707 N N . ILE A 1 90 ? 15.054 1.789 -24.463 1.00 84.94 90 ILE A N 1
ATOM 708 C CA . ILE A 1 90 ? 14.100 0.663 -24.453 1.00 84.94 90 ILE A CA 1
ATOM 709 C C . ILE A 1 90 ? 12.753 1.020 -23.795 1.00 84.94 90 ILE A C 1
ATOM 711 O O . ILE A 1 90 ? 11.874 0.156 -23.703 1.00 84.94 90 ILE A O 1
ATOM 715 N N . GLY A 1 91 ? 12.607 2.254 -23.294 1.00 85.81 91 GLY A N 1
ATOM 716 C CA . GLY A 1 91 ? 11.410 2.727 -22.597 1.00 85.81 91 GLY A CA 1
ATOM 717 C C . GLY A 1 91 ? 11.149 1.990 -21.282 1.00 85.81 91 GLY A C 1
ATOM 718 O O . GLY A 1 91 ? 10.023 1.568 -21.022 1.00 85.81 91 GLY A O 1
ATOM 719 N N . PHE A 1 92 ? 12.186 1.767 -20.470 1.00 87.44 92 PHE A N 1
ATOM 720 C CA . PHE A 1 92 ? 12.080 1.036 -19.205 1.00 87.44 92 PHE A CA 1
ATOM 721 C C . PHE A 1 92 ? 12.848 1.718 -18.070 1.00 87.44 92 PHE A C 1
ATOM 723 O O . PHE A 1 92 ? 13.648 2.623 -18.288 1.00 87.44 92 PHE A O 1
ATOM 730 N N . PHE A 1 93 ? 12.615 1.279 -16.832 1.00 87.12 93 PHE A N 1
ATOM 731 C CA . PHE A 1 93 ? 13.365 1.771 -15.675 1.00 87.12 93 PHE A CA 1
ATOM 732 C C . PHE A 1 93 ? 14.795 1.209 -15.649 1.00 87.12 93 PHE A C 1
ATOM 734 O O . PHE A 1 93 ? 15.062 0.117 -16.152 1.00 87.12 93 PHE A O 1
ATOM 741 N N . ALA A 1 94 ? 15.719 1.931 -15.009 1.00 88.12 94 ALA A N 1
ATOM 742 C CA . ALA A 1 94 ? 17.122 1.521 -14.906 1.00 88.12 94 ALA A CA 1
ATOM 743 C C . ALA A 1 94 ? 17.341 0.319 -13.967 1.00 88.12 94 ALA A C 1
ATOM 745 O O . ALA A 1 94 ? 18.164 -0.547 -14.261 1.00 88.12 94 ALA A O 1
ATOM 746 N N . TRP A 1 95 ? 16.597 0.240 -12.857 1.00 87.94 95 TRP A N 1
ATOM 747 C CA . TRP A 1 95 ? 16.765 -0.825 -11.858 1.00 87.94 95 TRP A CA 1
ATOM 748 C C . TRP A 1 95 ? 16.551 -2.247 -12.424 1.00 87.94 95 TRP A C 1
ATOM 750 O O . TRP A 1 95 ? 17.414 -3.093 -12.205 1.00 87.94 95 TRP A O 1
ATOM 760 N N . PRO A 1 96 ? 15.509 -2.532 -13.230 1.00 86.81 96 PRO A N 1
ATOM 761 C CA . PRO A 1 96 ? 15.341 -3.841 -13.870 1.00 86.81 96 PRO A CA 1
ATOM 762 C C . PRO A 1 96 ? 16.485 -4.232 -14.813 1.00 86.81 96 PRO A C 1
ATOM 764 O O . PRO A 1 96 ? 16.871 -5.396 -14.872 1.00 86.81 96 PRO A O 1
ATOM 767 N N . ILE A 1 97 ? 17.062 -3.266 -15.531 1.00 85.50 97 ILE A N 1
ATOM 768 C CA . ILE A 1 97 ? 18.213 -3.509 -16.413 1.00 85.50 97 ILE A CA 1
ATOM 769 C C . ILE A 1 97 ? 19.467 -3.806 -15.596 1.00 85.50 97 ILE A C 1
ATOM 771 O O . ILE A 1 97 ? 20.241 -4.687 -15.963 1.00 85.50 97 ILE A O 1
ATOM 775 N N . ARG A 1 98 ? 19.635 -3.128 -14.455 1.00 86.75 98 ARG A N 1
ATOM 776 C CA . ARG A 1 98 ? 20.690 -3.445 -13.491 1.00 86.75 98 ARG A CA 1
ATOM 777 C C . ARG A 1 98 ? 20.534 -4.864 -12.943 1.00 86.75 98 ARG A C 1
ATOM 779 O O . ARG A 1 98 ? 21.483 -5.629 -13.011 1.00 86.75 98 ARG A O 1
ATOM 786 N N . ALA A 1 99 ? 19.327 -5.241 -12.527 1.00 86.12 99 ALA A N 1
ATOM 787 C CA . ALA A 1 99 ? 19.039 -6.583 -12.029 1.00 86.12 99 ALA A CA 1
ATOM 788 C C . ALA A 1 99 ? 19.311 -7.682 -13.077 1.00 86.12 99 ALA A C 1
ATOM 790 O O . ALA A 1 99 ? 19.810 -8.747 -12.729 1.00 86.12 99 ALA A O 1
ATOM 791 N N . LEU A 1 100 ? 19.026 -7.432 -14.362 1.00 82.50 100 LEU A N 1
ATOM 792 C CA . LEU A 1 100 ? 19.360 -8.365 -15.448 1.00 82.50 100 LEU A CA 1
ATOM 793 C C . LEU A 1 100 ? 20.872 -8.486 -15.695 1.00 82.50 100 LEU A C 1
ATOM 795 O O . LEU A 1 100 ? 21.338 -9.571 -16.035 1.00 82.50 100 LEU A O 1
ATOM 799 N N . LEU A 1 101 ? 21.627 -7.394 -15.539 1.00 80.94 101 LEU A N 1
ATOM 800 C CA . LEU A 1 101 ? 23.092 -7.413 -15.616 1.00 80.94 101 LEU A CA 1
ATOM 801 C C . LEU A 1 101 ? 23.695 -8.189 -14.442 1.00 80.94 101 LEU A C 1
ATOM 803 O O . LEU A 1 101 ? 24.547 -9.044 -14.661 1.00 80.94 101 LEU A O 1
ATOM 807 N N . ASP A 1 102 ? 23.225 -7.925 -13.222 1.00 83.12 102 ASP A N 1
ATOM 808 C CA . ASP A 1 102 ? 23.716 -8.588 -12.009 1.00 83.12 102 ASP A CA 1
ATOM 809 C C . ASP A 1 102 ? 23.393 -10.094 -12.023 1.00 83.12 102 ASP A C 1
ATOM 811 O O . ASP A 1 102 ? 24.195 -10.909 -11.579 1.00 83.12 102 ASP A O 1
ATOM 815 N N . ALA A 1 103 ? 22.255 -10.481 -12.608 1.00 81.81 103 ALA A N 1
ATOM 816 C CA . ALA A 1 103 ? 21.868 -11.879 -12.807 1.00 81.81 103 ALA A CA 1
ATOM 817 C C . ALA A 1 103 ? 22.550 -12.564 -14.014 1.00 81.81 103 ALA A C 1
ATOM 819 O O . ALA A 1 103 ? 22.262 -13.725 -14.297 1.00 81.81 103 ALA A O 1
ATOM 820 N N . GLY A 1 104 ? 23.412 -11.867 -14.766 1.00 77.12 104 GLY A N 1
ATOM 821 C CA . GLY A 1 104 ? 24.132 -12.430 -15.918 1.00 77.12 104 GLY A CA 1
ATOM 822 C C . GLY A 1 104 ? 23.283 -12.649 -17.179 1.00 77.12 104 GLY A C 1
ATOM 823 O O . GLY A 1 104 ? 23.760 -13.217 -18.158 1.00 77.12 104 GLY A O 1
ATOM 824 N N . HIS A 1 105 ? 22.036 -12.171 -17.205 1.00 73.31 105 HIS A N 1
ATOM 825 C CA . HIS A 1 105 ? 21.157 -12.262 -18.379 1.00 73.31 105 HIS A CA 1
ATOM 826 C C . HIS A 1 105 ? 21.538 -11.281 -19.498 1.00 73.31 105 HIS A C 1
ATOM 828 O O . HIS A 1 105 ? 21.051 -11.394 -20.626 1.00 73.31 105 HIS A O 1
ATOM 834 N N . LEU A 1 106 ? 22.399 -10.309 -19.194 1.00 68.62 106 LEU A N 1
ATOM 835 C CA . LEU A 1 106 ? 22.967 -9.357 -20.140 1.00 68.62 106 LEU A CA 1
ATOM 836 C C . LEU A 1 106 ? 24.490 -9.369 -20.002 1.00 68.62 106 LEU A C 1
ATOM 838 O O . LEU A 1 106 ? 25.017 -9.233 -18.901 1.00 68.62 106 LEU A O 1
ATOM 842 N N . ALA A 1 107 ? 25.201 -9.491 -21.123 1.00 65.44 107 ALA A N 1
ATOM 843 C CA . ALA A 1 107 ? 26.655 -9.400 -21.122 1.00 65.44 107 ALA A CA 1
ATOM 844 C C . ALA A 1 107 ? 27.087 -7.974 -20.752 1.00 65.44 107 ALA A C 1
ATOM 846 O O . ALA A 1 107 ? 26.726 -7.003 -21.429 1.00 65.44 107 ALA A O 1
ATOM 847 N N . ARG A 1 108 ? 27.876 -7.846 -19.683 1.00 59.91 108 ARG A N 1
ATOM 848 C CA . ARG A 1 108 ? 28.606 -6.614 -19.386 1.00 59.91 108 ARG A CA 1
ATOM 849 C C . ARG A 1 108 ? 29.735 -6.511 -20.406 1.00 59.91 108 ARG A C 1
ATOM 851 O O . ARG A 1 108 ? 30.494 -7.461 -20.566 1.00 59.91 108 ARG A O 1
ATOM 858 N N . ARG A 1 109 ? 29.829 -5.391 -21.123 1.00 57.75 109 ARG A N 1
ATOM 859 C CA . ARG A 1 109 ? 30.989 -5.147 -21.988 1.00 57.75 109 ARG A CA 1
ATOM 860 C C . ARG A 1 109 ? 32.221 -5.040 -21.078 1.00 57.75 109 ARG A C 1
ATOM 862 O O . ARG A 1 109 ? 32.214 -4.183 -20.192 1.00 57.75 109 ARG A O 1
ATOM 869 N N . SER A 1 110 ? 33.175 -5.956 -21.248 1.00 50.62 110 SER A N 1
ATOM 870 C CA . SER A 1 110 ? 34.542 -5.873 -20.716 1.00 50.62 110 SER A CA 1
ATOM 871 C C . SER A 1 110 ? 35.319 -4.788 -21.442 1.00 50.62 110 SER A C 1
ATOM 873 O O . SER A 1 110 ? 35.162 -4.739 -22.688 1.00 50.62 110 SER A O 1
#

Mean predicted aligned error: 12.14 Å

Organism: Phytophthora nicotianae (NCBI:txid4792)

Nearest PDB structures (foldseek):
  2llk-assembly1_A  TM=5.892E-01  e=1.773E+00  Homo sapiens
  2m8g-assembly1_X  TM=5.482E-01  e=2.785E+00  Aquifex aeolicus VF5
  1trr-assembly1_A  TM=3.438E-01  e=7.271E+00  Escherichia coli

Sequence (110 aa):
MLQIREQDGKVPHGTFTEIAKDYGCHWLSIKRIWGRYGENVALGIADGAPESRIKGNSGWKPYDRSKLSAKPKEVPIFDRHRVAATAARIGFFAWPIRALLDAGHLARRS

Radius of gyration: 25.44 Å; Cα contacts (8 Å, |Δi|>4): 71; chains: 1; bounding box: 61×24×57 Å